Protein AF-A0AAQ3QDH0-F1 (afdb_monomer_lite)

Structure (mmCIF, N/CA/C/O backbone):
data_AF-A0AAQ3QDH0-F1
#
_entry.id   AF-A0AAQ3QDH0-F1
#
loop_
_atom_site.group_PDB
_atom_site.id
_atom_site.type_symbol
_atom_site.label_atom_id
_atom_site.label_alt_id
_atom_site.label_comp_id
_atom_site.label_asym_id
_atom_site.label_entity_id
_atom_site.label_seq_id
_atom_site.pdbx_PDB_ins_code
_atom_site.Cartn_x
_atom_site.Cartn_y
_atom_site.Cartn_z
_atom_site.occupancy
_atom_site.B_iso_or_equiv
_atom_site.auth_seq_id
_atom_site.auth_comp_id
_atom_site.auth_asym_id
_atom_site.auth_atom_id
_atom_site.pdbx_PDB_model_num
ATOM 1 N N . MET A 1 1 ? 0.213 -10.633 12.842 1.00 73.00 1 MET A N 1
ATOM 2 C CA . MET A 1 1 ? 0.870 -9.477 12.193 1.00 73.00 1 MET A CA 1
ATOM 3 C C . MET A 1 1 ? 0.892 -8.359 13.227 1.00 73.00 1 MET A C 1
ATOM 5 O O . MET A 1 1 ? -0.056 -7.591 13.286 1.00 73.00 1 MET A O 1
ATOM 9 N N . HIS A 1 2 ? 1.948 -8.259 14.042 1.00 87.06 2 HIS A N 1
ATOM 10 C CA . HIS A 1 2 ? 1.962 -7.374 15.224 1.00 87.06 2 HIS A CA 1
ATOM 11 C C . HIS A 1 2 ? 1.648 -5.899 14.931 1.00 87.06 2 HIS A C 1
ATOM 13 O O . HIS A 1 2 ? 1.069 -5.208 15.764 1.00 87.06 2 HIS A O 1
ATOM 19 N N . TRP A 1 3 ? 1.989 -5.412 13.734 1.00 90.56 3 TRP A N 1
ATOM 20 C CA . TRP A 1 3 ? 1.656 -4.047 13.335 1.00 90.56 3 TRP A CA 1
ATOM 21 C C . TRP A 1 3 ? 0.143 -3.820 13.211 1.00 90.56 3 TRP A C 1
ATOM 23 O O . TRP A 1 3 ? -0.351 -2.810 13.710 1.00 90.56 3 TRP A O 1
ATOM 33 N N . LEU A 1 4 ? -0.597 -4.760 12.606 1.00 92.19 4 LEU A N 1
ATOM 34 C CA . LEU A 1 4 ? -2.060 -4.690 12.500 1.00 92.19 4 LEU A CA 1
ATOM 35 C C . LEU A 1 4 ? -2.726 -4.840 13.869 1.00 92.19 4 LEU A C 1
ATOM 37 O O . LEU A 1 4 ? -3.676 -4.117 14.153 1.00 92.19 4 LEU A O 1
ATOM 41 N N . ASP A 1 5 ? -2.175 -5.702 14.728 1.00 93.44 5 ASP A N 1
ATOM 42 C CA . ASP A 1 5 ? -2.688 -5.958 16.081 1.00 93.44 5 ASP A CA 1
ATOM 43 C C . ASP A 1 5 ? -2.672 -4.685 16.960 1.00 93.44 5 ASP A C 1
ATOM 45 O O . ASP A 1 5 ? -3.426 -4.575 17.922 1.00 93.44 5 ASP A O 1
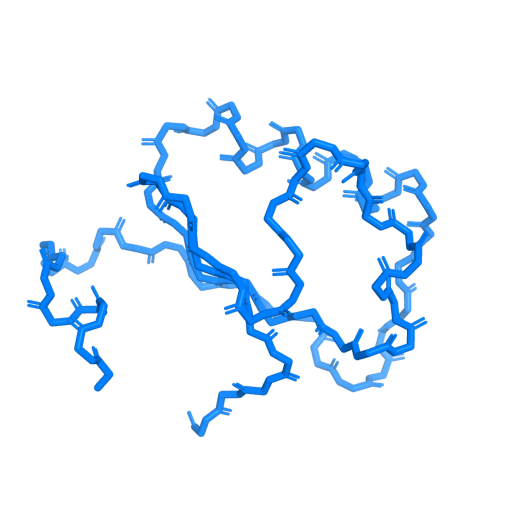ATOM 49 N N . SER A 1 6 ? -1.845 -3.689 16.607 1.00 93.06 6 SER A N 1
ATOM 50 C CA . SER A 1 6 ? -1.775 -2.382 17.281 1.00 93.06 6 SER A CA 1
ATOM 51 C C . SER A 1 6 ? -2.812 -1.351 16.812 1.00 93.06 6 SER A C 1
ATOM 53 O O . SER A 1 6 ? -2.844 -0.234 17.336 1.00 93.06 6 SER A O 1
ATOM 55 N N . LYS A 1 7 ? -3.611 -1.657 15.782 1.00 93.88 7 LYS A N 1
ATOM 56 C CA . LYS A 1 7 ? -4.554 -0.711 15.163 1.00 93.88 7 LYS A CA 1
ATOM 57 C C . LYS A 1 7 ? -5.986 -1.002 15.591 1.00 93.88 7 LYS A C 1
ATOM 59 O O . LYS A 1 7 ? -6.344 -2.119 15.949 1.00 93.88 7 LYS A O 1
ATOM 64 N N . LEU A 1 8 ? -6.829 0.027 15.523 1.00 95.69 8 LEU A N 1
ATOM 65 C CA . LEU A 1 8 ? -8.258 -0.131 15.778 1.00 95.69 8 LEU A CA 1
ATOM 66 C C . LEU A 1 8 ? -8.894 -1.048 14.723 1.00 95.69 8 LEU A C 1
ATOM 68 O O . LEU A 1 8 ? -8.462 -1.088 13.565 1.00 95.69 8 LEU A O 1
ATOM 72 N N . SER A 1 9 ? -9.962 -1.743 15.106 1.00 96.00 9 SER A N 1
ATOM 73 C CA . SER A 1 9 ? -10.733 -2.574 14.177 1.00 96.00 9 SER A CA 1
ATOM 74 C C . SER A 1 9 ? -11.227 -1.755 12.979 1.00 96.00 9 SER A C 1
ATOM 76 O O . SER A 1 9 ? -11.649 -0.611 13.141 1.00 96.00 9 SER A O 1
ATOM 78 N N . ALA A 1 10 ? -11.148 -2.339 11.777 1.00 95.06 10 ALA A N 1
ATOM 79 C CA . ALA A 1 10 ? -11.575 -1.717 10.517 1.00 95.06 10 ALA A CA 1
ATOM 80 C C . ALA A 1 10 ? -10.958 -0.326 10.223 1.00 95.06 10 ALA A C 1
ATOM 82 O O . ALA A 1 10 ? -11.562 0.492 9.533 1.00 95.06 10 ALA A O 1
ATOM 83 N N . SER A 1 11 ? -9.755 -0.039 10.740 1.00 95.06 11 SER A N 1
ATOM 84 C CA . SER A 1 11 ? -9.119 1.287 10.613 1.00 95.06 11 SER A CA 1
ATOM 85 C C . SER A 1 11 ? -7.959 1.368 9.613 1.00 95.06 11 SER A C 1
ATOM 87 O O . SER A 1 11 ? -7.462 2.465 9.344 1.00 95.06 11 SER A O 1
ATOM 89 N N . VAL A 1 12 ? -7.525 0.229 9.066 1.00 96.06 12 VAL A N 1
ATOM 90 C CA . VAL A 1 12 ? -6.370 0.122 8.164 1.00 96.06 12 VAL A CA 1
ATOM 91 C C . VAL A 1 12 ? -6.836 -0.128 6.736 1.00 96.06 12 VAL A C 1
ATOM 93 O O . VAL A 1 12 ? -7.637 -1.027 6.489 1.00 96.06 12 VAL A O 1
ATOM 96 N N . VAL A 1 13 ? -6.285 0.627 5.787 1.00 96.69 13 VAL A N 1
ATOM 97 C CA . VAL A 1 13 ? -6.470 0.383 4.352 1.00 96.69 13 VAL A CA 1
ATOM 98 C C . VAL A 1 13 ? -5.450 -0.653 3.879 1.00 96.69 13 VAL A C 1
ATOM 100 O O . VAL A 1 13 ? -4.246 -0.433 3.998 1.00 96.69 13 VAL A O 1
ATOM 103 N N . TYR A 1 14 ? -5.922 -1.773 3.332 1.00 95.75 14 TYR A N 1
ATOM 104 C CA . TYR A 1 14 ? -5.074 -2.738 2.632 1.00 95.75 14 TYR A CA 1
ATOM 105 C C . TYR A 1 14 ? -4.986 -2.386 1.147 1.00 95.75 14 TYR A C 1
ATOM 107 O O . TYR A 1 14 ? -6.011 -2.165 0.501 1.00 95.75 14 TYR A O 1
ATOM 115 N N . VAL A 1 15 ? -3.770 -2.361 0.605 1.00 96.31 15 VAL A N 1
ATOM 116 C CA . VAL A 1 15 ? -3.512 -2.054 -0.804 1.00 96.31 15 VAL A CA 1
ATOM 117 C C . VAL A 1 15 ? -2.682 -3.171 -1.427 1.00 96.31 15 VAL A C 1
ATOM 119 O O . VAL A 1 15 ? -1.594 -3.498 -0.951 1.00 96.31 15 VAL A O 1
ATOM 122 N N . SER A 1 16 ? -3.184 -3.746 -2.518 1.00 95.00 16 SER A N 1
ATOM 123 C CA . SER A 1 16 ? -2.469 -4.713 -3.349 1.00 95.00 16 SER A CA 1
ATOM 124 C C . SER A 1 16 ? -3.021 -4.681 -4.770 1.00 95.00 16 SER A C 1
ATOM 126 O O . SER A 1 16 ? -4.233 -4.682 -4.969 1.00 95.00 16 SER A O 1
ATOM 128 N N . PHE A 1 17 ? -2.123 -4.683 -5.755 1.00 94.12 17 PHE A N 1
ATOM 129 C CA . PHE A 1 17 ? -2.464 -4.757 -7.182 1.00 94.12 17 PHE A CA 1
ATOM 130 C C . PHE A 1 17 ? -2.259 -6.173 -7.748 1.00 94.12 17 PHE A C 1
ATOM 132 O O . PHE A 1 17 ? -2.205 -6.381 -8.961 1.00 94.12 17 PHE A O 1
ATOM 139 N N . GLY A 1 18 ? -2.131 -7.169 -6.865 1.00 91.19 18 GLY A N 1
ATOM 140 C CA . GLY A 1 18 ? -1.883 -8.555 -7.245 1.00 91.19 18 GLY A CA 1
ATOM 141 C C . GLY A 1 18 ? -0.534 -8.746 -7.942 1.00 91.19 18 GLY A C 1
ATOM 142 O O . GLY A 1 18 ? 0.392 -7.949 -7.790 1.00 91.19 18 GLY A O 1
ATOM 143 N N . SER A 1 19 ? -0.403 -9.834 -8.698 1.00 88.38 19 SER A N 1
ATOM 144 C CA . SER A 1 19 ? 0.826 -10.200 -9.419 1.00 88.38 19 SER A CA 1
ATOM 145 C C . SER A 1 19 ? 0.839 -9.773 -10.889 1.00 88.38 19 SER A C 1
ATOM 147 O O . SER A 1 19 ? 1.910 -9.721 -11.483 1.00 88.38 19 SER A O 1
ATOM 149 N N . LEU A 1 20 ? -0.325 -9.464 -11.470 1.00 88.62 20 LEU A N 1
ATOM 150 C CA . LEU A 1 20 ? -0.460 -9.193 -12.906 1.00 88.62 20 LEU A CA 1
ATOM 151 C C . LEU A 1 20 ? -0.333 -7.710 -13.258 1.00 88.62 20 LEU A C 1
ATOM 153 O O . LEU A 1 20 ? 0.230 -7.369 -14.294 1.00 88.62 20 LEU A O 1
ATOM 157 N N . VAL A 1 21 ? -0.854 -6.820 -12.414 1.00 90.69 21 VAL A N 1
ATOM 158 C CA . VAL A 1 21 ? -0.857 -5.384 -12.707 1.00 90.69 21 VAL A CA 1
ATOM 159 C C . VAL A 1 21 ? 0.518 -4.790 -12.403 1.00 90.69 21 VAL A C 1
ATOM 161 O O . VAL A 1 21 ? 1.124 -5.085 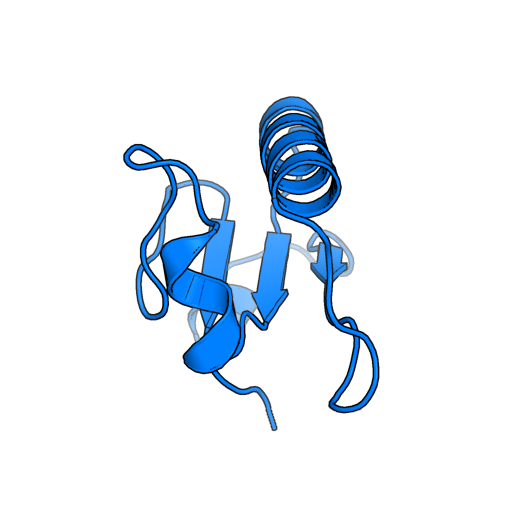-11.368 1.00 90.69 21 VAL A O 1
ATOM 164 N N . VAL A 1 22 ? 1.009 -3.951 -13.314 1.00 92.31 22 VAL A N 1
ATOM 165 C CA . VAL A 1 22 ? 2.247 -3.171 -13.191 1.00 92.31 22 VAL A CA 1
ATOM 166 C C . VAL A 1 22 ? 1.855 -1.701 -13.248 1.00 92.31 22 VAL A C 1
ATOM 168 O O . VAL A 1 22 ? 1.282 -1.260 -14.241 1.00 92.31 22 VAL A O 1
ATOM 171 N N . LEU A 1 23 ? 2.143 -0.951 -12.186 1.00 92.50 23 LEU A N 1
ATOM 172 C CA . LEU A 1 23 ? 1.841 0.478 -12.137 1.00 92.50 23 LEU A CA 1
ATOM 173 C C . LEU A 1 23 ? 2.935 1.275 -12.854 1.00 92.50 23 LEU A C 1
ATOM 175 O O . LEU A 1 23 ? 4.123 0.938 -12.768 1.00 92.50 23 LEU A O 1
ATOM 179 N N . SER A 1 24 ? 2.557 2.342 -13.557 1.00 94.44 24 SER A N 1
ATOM 180 C CA . SER A 1 24 ? 3.533 3.326 -14.037 1.00 94.44 24 SER A CA 1
ATOM 181 C C . SER A 1 24 ? 4.173 4.075 -12.859 1.00 94.44 24 SER A C 1
ATOM 183 O O . SER A 1 24 ? 3.659 4.048 -11.739 1.00 94.44 24 SER A O 1
ATOM 185 N N . ALA A 1 25 ? 5.301 4.750 -13.097 1.00 92.25 25 ALA A N 1
ATOM 186 C CA . ALA A 1 25 ? 5.928 5.592 -12.074 1.00 92.25 25 ALA A CA 1
ATOM 187 C C . ALA A 1 25 ? 4.984 6.718 -11.606 1.00 92.25 25 ALA A C 1
ATOM 189 O O . ALA A 1 25 ? 4.879 6.971 -10.406 1.00 92.25 25 ALA A O 1
ATOM 190 N N . ASP A 1 26 ? 4.226 7.313 -12.530 1.00 95.06 26 ASP A N 1
ATOM 191 C CA . ASP A 1 26 ? 3.235 8.347 -12.212 1.00 95.06 26 ASP A CA 1
ATOM 192 C C . ASP A 1 26 ? 2.102 7.786 -11.341 1.00 95.06 26 ASP A C 1
ATOM 194 O O . ASP A 1 26 ? 1.747 8.374 -10.326 1.00 95.06 26 ASP A O 1
ATOM 198 N N . GLN A 1 27 ? 1.586 6.594 -11.661 1.00 95.50 27 GLN A N 1
ATOM 199 C CA . GLN A 1 27 ? 0.553 5.936 -10.851 1.00 95.50 27 GLN A CA 1
ATOM 200 C C . GLN A 1 27 ? 1.057 5.568 -9.451 1.00 95.50 27 GLN A C 1
ATOM 202 O O . GLN A 1 27 ? 0.326 5.726 -8.475 1.00 95.50 27 GLN A O 1
ATOM 207 N N . MET A 1 28 ? 2.301 5.089 -9.341 1.00 93.44 28 MET A N 1
ATOM 208 C CA . MET A 1 28 ? 2.946 4.831 -8.049 1.00 93.44 28 MET A CA 1
ATOM 209 C C . MET A 1 28 ? 3.076 6.118 -7.231 1.00 93.44 28 MET A C 1
ATOM 211 O O . MET A 1 28 ? 2.792 6.111 -6.034 1.00 93.44 28 MET A O 1
ATOM 215 N N . THR A 1 29 ? 3.457 7.219 -7.880 1.00 92.19 29 THR A N 1
ATOM 216 C CA . THR A 1 29 ? 3.594 8.541 -7.257 1.00 92.19 29 THR A CA 1
ATOM 217 C C . THR A 1 29 ? 2.255 9.049 -6.733 1.00 92.19 29 THR A C 1
ATOM 219 O O . THR A 1 29 ? 2.145 9.364 -5.549 1.00 92.19 29 THR A O 1
ATOM 222 N N . GLU A 1 30 ? 1.213 9.047 -7.565 1.00 95.44 30 GLU A N 1
ATOM 223 C CA . GLU A 1 30 ? -0.139 9.456 -7.165 1.00 95.44 30 GLU A CA 1
ATOM 224 C C . GLU A 1 30 ? -0.676 8.603 -6.011 1.00 95.44 30 GLU A C 1
ATOM 226 O O . GLU A 1 30 ? -1.285 9.119 -5.073 1.00 95.44 30 GLU A O 1
ATOM 231 N N . LEU A 1 31 ? -0.394 7.297 -6.016 1.00 93.88 31 LEU A N 1
ATOM 232 C CA . LEU A 1 31 ? -0.798 6.411 -4.932 1.00 93.88 31 LEU A CA 1
ATOM 233 C C . LEU A 1 31 ? -0.064 6.729 -3.621 1.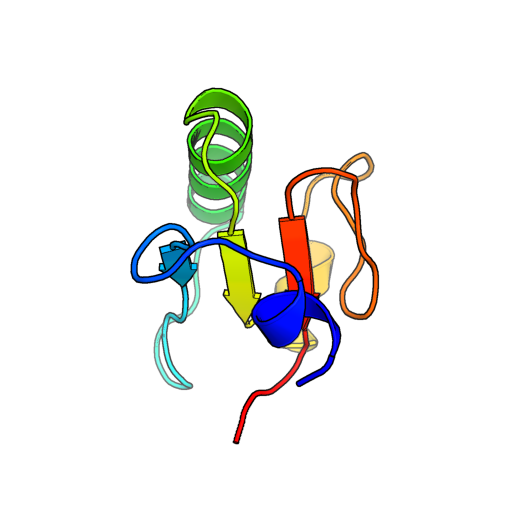00 93.88 31 LEU A C 1
ATOM 235 O O . LEU A 1 31 ? -0.697 6.769 -2.566 1.00 93.88 31 LEU A O 1
ATOM 239 N N . VAL A 1 32 ? 1.244 6.994 -3.670 1.00 90.88 32 VAL A N 1
ATOM 240 C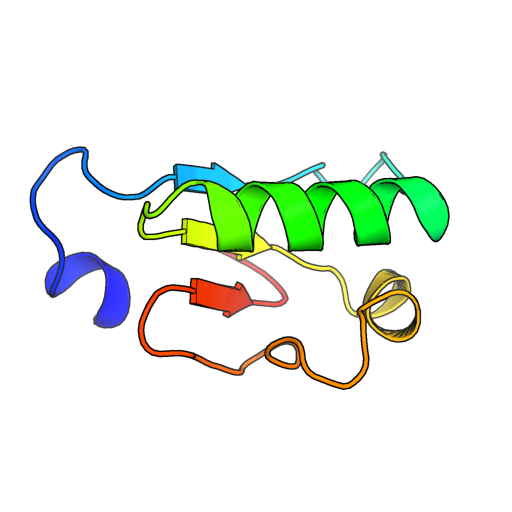 CA . VAL A 1 32 ? 2.027 7.428 -2.502 1.00 90.88 32 VAL A CA 1
ATOM 241 C C . VAL A 1 32 ? 1.476 8.737 -1.933 1.00 90.88 32 VAL A C 1
ATOM 243 O O . VAL A 1 32 ? 1.276 8.844 -0.717 1.00 90.88 32 VAL A O 1
ATOM 246 N N . LEU A 1 33 ? 1.201 9.719 -2.795 1.00 91.31 33 LEU A N 1
ATOM 247 C CA . LEU A 1 33 ? 0.646 11.013 -2.400 1.00 91.31 33 LEU A CA 1
ATOM 248 C C . LEU A 1 33 ? -0.752 10.852 -1.790 1.00 91.31 33 LEU A C 1
ATOM 250 O O . LEU A 1 33 ? -1.013 11.373 -0.704 1.00 91.31 33 LEU A O 1
ATOM 254 N N . GLY A 1 34 ? -1.619 10.061 -2.424 1.00 93.88 34 GLY A N 1
ATOM 255 C CA . GLY A 1 34 ? -2.966 9.769 -1.941 1.00 93.88 34 GLY A CA 1
ATOM 256 C C . GLY A 1 34 ? -2.969 9.057 -0.587 1.00 93.88 34 GLY A C 1
ATOM 257 O O . GLY A 1 34 ? -3.686 9.468 0.326 1.00 93.88 34 GLY A O 1
ATOM 258 N N . LEU A 1 35 ? -2.127 8.034 -0.407 1.00 92.75 35 LEU A N 1
ATOM 259 C CA . LEU A 1 35 ? -2.000 7.323 0.869 1.00 92.75 35 LEU A CA 1
ATOM 260 C C . LEU A 1 35 ? -1.490 8.247 1.977 1.00 92.75 35 LEU A C 1
ATOM 262 O O . LEU A 1 35 ? -2.069 8.270 3.066 1.00 92.75 35 LEU A O 1
ATOM 266 N N . SER A 1 36 ? -0.471 9.055 1.684 1.00 88.75 36 SER A N 1
ATOM 267 C CA . SER A 1 36 ? 0.105 10.013 2.635 1.00 88.75 36 SER A CA 1
ATOM 268 C C . SER A 1 36 ? -0.895 11.107 3.032 1.00 88.75 36 SER A C 1
ATOM 270 O O . SER A 1 36 ? -1.009 11.444 4.213 1.00 88.75 36 SER A O 1
ATOM 272 N N . GLY A 1 37 ? -1.670 11.615 2.067 1.00 91.62 37 GLY A N 1
ATOM 273 C CA . GLY A 1 37 ? -2.699 12.638 2.270 1.00 91.62 37 GLY A CA 1
ATOM 274 C C . GLY A 1 37 ? -3.995 12.125 2.907 1.00 91.62 37 GLY A C 1
ATOM 275 O O . GLY A 1 37 ? -4.723 12.905 3.515 1.00 91.62 37 GLY A O 1
ATOM 276 N N . SER A 1 38 ? -4.276 10.819 2.839 1.00 92.88 38 SER A N 1
ATOM 277 C CA . SER A 1 38 ? -5.526 10.228 3.351 1.00 92.88 38 SER A CA 1
ATOM 278 C C . SER A 1 38 ? -5.710 10.347 4.869 1.00 92.88 38 SER A C 1
ATOM 280 O O . SER A 1 38 ? -6.819 10.200 5.386 1.00 92.88 38 SER A O 1
ATOM 282 N N . GLY A 1 39 ? -4.613 10.528 5.611 1.00 91.00 39 GLY A N 1
ATOM 283 C CA . GLY A 1 39 ? -4.607 10.500 7.073 1.00 91.00 39 GLY A CA 1
ATOM 284 C C . GLY A 1 39 ? -4.922 9.129 7.688 1.00 91.00 39 GLY A C 1
ATOM 285 O O . GLY A 1 39 ? -4.984 9.030 8.914 1.00 91.00 39 GLY A O 1
ATOM 286 N N . LYS A 1 40 ? -5.104 8.078 6.879 1.00 93.75 40 LYS A N 1
ATOM 287 C CA . LYS A 1 40 ? -5.386 6.713 7.336 1.00 93.75 40 LYS A CA 1
ATOM 288 C C . LYS A 1 40 ? -4.099 5.936 7.589 1.00 93.75 40 LYS A C 1
ATOM 290 O O . LYS A 1 40 ? -3.055 6.224 7.008 1.00 93.75 40 LYS A O 1
ATOM 295 N N . HIS A 1 41 ? -4.198 4.920 8.444 1.00 95.25 41 HIS A N 1
ATOM 296 C CA . HIS A 1 41 ? -3.178 3.882 8.477 1.00 95.25 41 HIS A CA 1
ATOM 297 C C . HIS A 1 41 ? -3.333 3.001 7.239 1.00 95.25 41 HIS A C 1
ATOM 299 O O . HIS A 1 41 ? -4.460 2.681 6.849 1.00 95.25 41 HIS A O 1
ATOM 305 N N . PHE A 1 42 ? -2.225 2.578 6.643 1.00 95.00 42 PHE A N 1
ATOM 306 C CA . PHE A 1 42 ? -2.264 1.714 5.469 1.00 95.00 42 PHE A CA 1
ATOM 307 C C . PHE A 1 42 ? -1.208 0.615 5.526 1.00 95.00 42 PHE A C 1
ATOM 309 O O . PHE A 1 42 ? -0.118 0.802 6.067 1.00 95.00 42 PHE A O 1
ATOM 316 N N . MET A 1 43 ? -1.544 -0.526 4.934 1.00 94.56 43 MET A N 1
ATOM 317 C CA . MET A 1 43 ? -0.616 -1.606 4.637 1.00 94.56 43 MET A CA 1
ATOM 318 C C . MET A 1 43 ? -0.609 -1.825 3.129 1.00 94.56 43 MET A C 1
ATOM 320 O O . MET A 1 43 ? -1.639 -2.173 2.550 1.00 94.56 43 MET A O 1
ATOM 324 N N . TRP A 1 44 ? 0.540 -1.616 2.495 1.00 94.81 44 TRP A N 1
ATOM 325 C CA . TRP A 1 44 ? 0.677 -1.723 1.047 1.00 94.81 44 TRP A CA 1
ATOM 326 C C . TRP A 1 44 ? 1.686 -2.805 0.669 1.00 94.81 44 TRP A C 1
ATOM 328 O O . TRP A 1 44 ? 2.836 -2.793 1.110 1.00 94.81 44 TRP A O 1
ATOM 338 N N . VAL A 1 45 ? 1.240 -3.748 -0.160 1.00 94.56 45 VAL A N 1
ATOM 339 C CA . VAL A 1 45 ? 2.097 -4.763 -0.768 1.00 94.56 45 VAL A CA 1
ATOM 340 C C . VAL A 1 45 ? 2.742 -4.195 -2.035 1.00 94.56 45 VAL A C 1
ATOM 342 O O . VAL A 1 45 ? 2.066 -3.991 -3.046 1.00 94.56 45 VAL A O 1
ATOM 345 N N . VAL A 1 46 ? 4.055 -3.967 -1.991 1.00 93.00 46 VAL A N 1
ATOM 346 C CA . VAL A 1 46 ? 4.870 -3.499 -3.120 1.00 93.00 46 VAL A CA 1
ATOM 347 C C . VAL A 1 46 ? 5.872 -4.579 -3.497 1.00 93.00 46 VAL A C 1
ATOM 349 O O . VAL A 1 46 ? 6.775 -4.908 -2.730 1.00 93.00 46 VAL A O 1
ATOM 352 N N . ARG A 1 47 ? 5.736 -5.132 -4.705 1.00 91.38 47 ARG A N 1
ATOM 353 C CA . ARG A 1 47 ? 6.648 -6.175 -5.191 1.00 91.38 47 ARG A CA 1
ATOM 354 C C . ARG A 1 47 ? 8.068 -5.612 -5.354 1.00 91.38 47 ARG A C 1
ATOM 356 O O . ARG A 1 47 ? 8.206 -4.465 -5.782 1.00 91.38 47 ARG A O 1
ATOM 363 N N . PRO A 1 48 ? 9.126 -6.417 -5.139 1.00 89.81 48 PRO A N 1
ATOM 364 C CA . PRO A 1 48 ? 10.508 -5.971 -5.336 1.00 89.81 48 PRO A CA 1
ATOM 365 C C . PRO A 1 48 ? 10.779 -5.371 -6.725 1.00 89.81 48 PRO A C 1
ATOM 367 O O . PRO A 1 48 ? 11.532 -4.411 -6.839 1.00 89.81 48 PRO A O 1
ATOM 370 N N . THR A 1 49 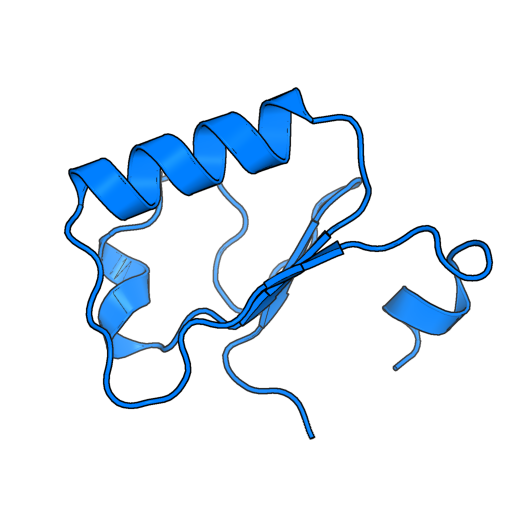? 10.118 -5.880 -7.773 1.00 90.19 49 THR A N 1
ATOM 371 C CA . THR A 1 49 ? 10.246 -5.372 -9.152 1.00 90.19 49 THR A CA 1
ATOM 372 C C . THR A 1 49 ? 9.682 -3.965 -9.356 1.00 90.19 49 THR A C 1
ATOM 374 O O . THR A 1 49 ? 10.031 -3.303 -10.327 1.00 90.19 49 THR A O 1
ATOM 377 N N . GLU A 1 50 ? 8.805 -3.506 -8.462 1.00 89.50 50 GLU A N 1
ATOM 378 C CA . GLU A 1 50 ? 8.169 -2.185 -8.519 1.00 89.50 50 GLU A CA 1
ATOM 379 C C . GLU A 1 50 ? 8.825 -1.185 -7.555 1.00 89.50 50 GLU A C 1
ATOM 381 O O . GLU A 1 50 ? 8.541 0.008 -7.621 1.00 89.50 50 GLU A O 1
ATOM 386 N N . ALA A 1 51 ? 9.702 -1.654 -6.661 1.00 86.19 51 ALA A N 1
ATOM 387 C CA . ALA A 1 51 ? 10.276 -0.852 -5.582 1.00 86.19 51 ALA A CA 1
ATOM 388 C C . ALA A 1 51 ? 11.067 0.365 -6.084 1.00 86.19 51 ALA A C 1
ATOM 390 O O . ALA A 1 51 ? 11.065 1.404 -5.432 1.00 86.19 51 ALA A O 1
ATOM 391 N N . SER A 1 52 ? 11.692 0.264 -7.262 1.00 88.12 52 SER A N 1
ATOM 392 C CA . SER A 1 52 ? 12.436 1.364 -7.891 1.00 88.12 52 SER A CA 1
ATOM 393 C C . SER A 1 52 ? 11.564 2.554 -8.305 1.00 88.12 52 SER A C 1
ATOM 395 O O . SER A 1 52 ? 12.099 3.617 -8.599 1.00 88.12 52 SER A O 1
ATOM 397 N N . LYS A 1 53 ? 10.237 2.385 -8.339 1.00 89.88 53 LYS A N 1
ATOM 398 C CA . LYS A 1 53 ? 9.267 3.431 -8.690 1.00 89.88 53 LYS A CA 1
ATOM 399 C C . LYS A 1 53 ? 8.748 4.197 -7.470 1.00 89.88 53 LYS A C 1
ATOM 401 O O . LYS A 1 53 ? 7.965 5.127 -7.637 1.00 89.88 53 LYS A O 1
ATOM 406 N N . LEU A 1 54 ? 9.108 3.777 -6.255 1.00 85.19 54 LEU A N 1
ATOM 407 C CA . LEU A 1 54 ? 8.718 4.478 -5.034 1.00 85.19 54 LEU A CA 1
ATOM 408 C C . LEU A 1 54 ? 9.490 5.793 -4.898 1.00 85.19 54 LEU A C 1
ATOM 410 O O . LEU A 1 54 ? 10.650 5.893 -5.299 1.00 85.19 54 LEU A O 1
ATOM 414 N N . LEU A 1 55 ? 8.845 6.791 -4.293 1.00 80.12 55 LEU A N 1
ATOM 415 C CA . LEU A 1 55 ? 9.504 8.053 -3.969 1.00 80.12 55 LEU A CA 1
ATOM 416 C C . LEU A 1 55 ? 10.614 7.821 -2.922 1.00 80.12 55 LEU A C 1
ATOM 418 O O . LEU A 1 55 ? 10.396 7.029 -2.002 1.00 80.12 55 LEU A O 1
ATOM 422 N N . PRO A 1 56 ? 11.762 8.525 -3.006 1.00 74.50 56 PRO A N 1
ATOM 423 C CA . PRO A 1 56 ? 12.903 8.323 -2.102 1.00 74.50 56 PRO A CA 1
ATOM 424 C C . PRO A 1 56 ? 12.566 8.494 -0.615 1.00 74.50 56 PRO A C 1
ATOM 426 O O . PRO A 1 56 ? 13.133 7.806 0.228 1.00 74.50 56 PRO A O 1
ATOM 429 N N . ASP A 1 57 ? 11.621 9.385 -0.308 1.00 73.44 57 ASP A N 1
ATOM 430 C CA . ASP A 1 57 ? 11.204 9.709 1.061 1.00 73.44 57 ASP A CA 1
ATOM 431 C C . ASP A 1 57 ? 10.098 8.776 1.595 1.00 73.44 57 ASP A C 1
ATOM 433 O O . ASP A 1 57 ? 9.651 8.910 2.737 1.00 73.44 57 ASP A O 1
ATOM 437 N N . PHE A 1 58 ? 9.615 7.836 0.775 1.00 78.94 58 PHE A N 1
ATOM 438 C CA . PHE A 1 58 ? 8.587 6.877 1.168 1.00 78.94 58 PHE A CA 1
ATOM 439 C C . PHE A 1 58 ? 9.214 5.644 1.835 1.00 78.94 58 PHE A C 1
ATOM 441 O O . PHE A 1 58 ? 10.339 5.272 1.493 1.00 78.94 58 PHE A O 1
ATOM 448 N N . PRO A 1 59 ? 8.517 4.963 2.770 1.00 73.56 59 PRO A N 1
ATOM 449 C CA . PRO A 1 59 ? 9.065 3.771 3.402 1.00 73.56 59 PRO A CA 1
ATOM 450 C C . PRO A 1 59 ? 9.479 2.742 2.353 1.00 73.56 59 PRO A C 1
ATOM 452 O O . PRO A 1 59 ? 8.663 2.306 1.537 1.00 73.56 59 PRO A O 1
ATOM 455 N N . ALA A 1 60 ? 10.751 2.347 2.400 1.00 73.88 60 ALA A N 1
ATOM 456 C CA . ALA A 1 60 ? 11.254 1.266 1.572 1.00 73.88 60 ALA A CA 1
ATOM 457 C C . ALA A 1 60 ? 10.445 -0.021 1.836 1.00 73.88 60 ALA A C 1
ATOM 459 O O . ALA A 1 60 ? 9.915 -0.196 2.938 1.00 73.88 60 ALA A O 1
ATOM 460 N N . PRO A 1 61 ? 10.355 -0.953 0.873 1.00 68.00 61 PRO A N 1
ATOM 461 C CA . PRO A 1 61 ? 9.739 -2.251 1.118 1.00 68.00 61 PRO A CA 1
ATOM 462 C C . PRO A 1 61 ? 10.417 -2.973 2.292 1.00 68.00 61 PRO A C 1
ATOM 464 O O . PRO A 1 61 ? 11.635 -3.132 2.309 1.00 68.00 61 PRO A O 1
ATOM 467 N N . GLY A 1 62 ? 9.628 -3.394 3.282 1.00 64.25 62 GLY A N 1
ATOM 468 C CA . GLY A 1 62 ? 10.113 -3.908 4.570 1.00 64.25 62 GLY A CA 1
ATOM 469 C C . GLY A 1 62 ? 10.245 -2.839 5.664 1.00 64.25 62 GLY A C 1
ATOM 470 O O . GLY A 1 62 ? 10.565 -3.167 6.804 1.00 64.25 62 GLY A O 1
ATOM 471 N N . GLY A 1 63 ? 9.982 -1.574 5.336 1.00 71.06 63 GLY A N 1
ATOM 472 C CA . GLY A 1 63 ? 9.984 -0.436 6.244 1.00 71.06 63 GLY A CA 1
ATOM 473 C C . GLY A 1 63 ? 8.600 -0.100 6.803 1.00 71.06 63 GLY A C 1
ATOM 474 O O . GLY A 1 63 ? 7.552 -0.437 6.245 1.00 71.06 63 GLY A O 1
ATOM 475 N N . CYS A 1 64 ? 8.606 0.616 7.924 1.00 68.75 64 CYS A N 1
ATOM 476 C CA . CYS A 1 64 ? 7.413 1.117 8.595 1.00 68.75 64 CYS A CA 1
ATOM 477 C C . CYS A 1 64 ? 7.587 2.613 8.877 1.00 68.75 64 CYS A C 1
ATOM 479 O O . CYS A 1 64 ? 8.628 3.029 9.382 1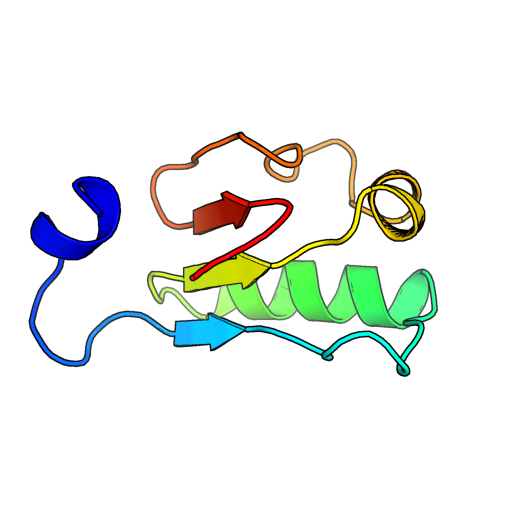.00 68.75 64 CYS A O 1
ATOM 481 N N . SER A 1 65 ? 6.561 3.413 8.595 1.00 75.94 65 SER A N 1
ATOM 482 C CA . SER A 1 65 ? 6.424 4.770 9.131 1.00 75.94 65 SER A CA 1
ATOM 483 C C . SER A 1 65 ? 5.382 4.801 10.246 1.00 75.94 65 SER A C 1
ATOM 485 O O . SER A 1 65 ? 4.766 3.790 10.585 1.00 75.94 65 SER A O 1
ATOM 487 N N . THR A 1 66 ? 5.146 5.984 10.811 1.00 73.25 66 THR A N 1
ATOM 488 C CA . THR A 1 66 ? 4.086 6.202 11.804 1.00 73.25 66 THR A CA 1
ATOM 489 C C . THR A 1 66 ? 2.698 5.808 11.295 1.00 73.25 66 THR A C 1
ATOM 491 O O . THR A 1 66 ? 1.865 5.381 12.091 1.00 73.25 66 THR A O 1
ATOM 494 N N . LYS A 1 67 ? 2.442 5.914 9.984 1.00 84.31 67 LYS A N 1
ATOM 495 C CA . LYS A 1 67 ? 1.121 5.655 9.387 1.00 84.31 67 LYS A CA 1
ATOM 496 C C . LYS A 1 67 ? 1.090 4.485 8.400 1.00 84.31 67 LYS A C 1
ATOM 498 O O . LYS A 1 67 ? 0.027 3.903 8.210 1.00 84.31 67 LYS A O 1
ATOM 503 N N . GLY A 1 68 ? 2.218 4.124 7.794 1.00 90.00 68 GLY A N 1
ATOM 504 C CA . GLY A 1 68 ? 2.269 3.145 6.710 1.00 90.00 68 GLY A CA 1
ATOM 505 C C . GLY A 1 68 ? 3.173 1.958 7.008 1.00 90.00 68 GLY A C 1
ATOM 506 O O . GLY A 1 68 ? 4.270 2.133 7.534 1.00 90.00 68 GLY A O 1
ATOM 507 N N . LEU A 1 69 ? 2.738 0.768 6.609 1.00 92.00 69 LEU A N 1
ATOM 508 C CA . LEU A 1 69 ? 3.568 -0.429 6.528 1.00 92.00 69 LEU A CA 1
ATOM 509 C C . LEU A 1 69 ? 3.686 -0.852 5.060 1.00 92.00 69 LEU A C 1
ATOM 511 O O . LEU A 1 69 ? 2.670 -1.104 4.410 1.00 92.00 69 LEU A O 1
ATOM 515 N N . VAL A 1 70 ? 4.911 -0.944 4.542 1.00 92.31 70 VAL A N 1
ATOM 516 C CA . VAL A 1 70 ? 5.166 -1.411 3.172 1.00 92.31 70 VAL A CA 1
ATOM 517 C C . VAL A 1 70 ? 5.839 -2.773 3.243 1.00 92.31 70 VAL A C 1
ATOM 519 O O . VAL A 1 70 ? 6.902 -2.919 3.842 1.00 92.31 70 VAL A O 1
ATOM 522 N N . VAL A 1 71 ? 5.231 -3.781 2.627 1.00 91.94 71 VAL A N 1
ATOM 523 C CA . VAL A 1 71 ? 5.743 -5.160 2.610 1.00 91.94 71 VAL A CA 1
ATOM 524 C C . VAL A 1 71 ? 5.876 -5.662 1.183 1.00 91.94 71 VAL A C 1
ATOM 526 O O . VAL A 1 71 ? 5.202 -5.179 0.280 1.00 91.94 71 VAL A O 1
ATOM 529 N N . THR A 1 72 ? 6.726 -6.659 0.967 1.00 92.62 72 THR A N 1
ATOM 530 C CA . THR A 1 72 ? 6.889 -7.287 -0.353 1.00 92.62 72 THR A CA 1
ATOM 531 C C . THR A 1 72 ? 5.895 -8.416 -0.610 1.00 92.62 72 THR A C 1
ATOM 533 O O . THR A 1 72 ? 5.654 -8.769 -1.764 1.00 92.62 72 THR A O 1
ATOM 536 N N . TRP A 1 73 ? 5.302 -8.969 0.451 1.00 90.31 73 TRP A N 1
ATOM 537 C CA . TRP A 1 73 ? 4.330 -10.057 0.405 1.00 90.31 73 TRP A CA 1
ATOM 538 C C . TRP A 1 73 ? 3.472 -10.076 1.681 1.00 90.31 73 TRP A C 1
ATOM 540 O O . TRP A 1 73 ? 3.908 -9.590 2.726 1.00 90.31 73 TRP A O 1
ATOM 550 N N . CYS A 1 74 ? 2.263 -10.635 1.598 1.00 88.62 74 CYS A N 1
ATOM 551 C CA . CYS A 1 74 ? 1.347 -10.833 2.722 1.00 88.62 74 CYS A CA 1
ATOM 552 C C . CYS A 1 74 ? 0.638 -12.196 2.567 1.00 88.62 74 CYS A C 1
ATOM 554 O O . CYS A 1 74 ? 0.174 -12.460 1.453 1.00 88.62 74 CYS A O 1
ATOM 556 N N . PRO A 1 75 ? 0.569 -13.030 3.627 1.00 82.88 75 PRO A N 1
ATOM 557 C CA . PRO A 1 75 ? -0.207 -14.272 3.640 1.00 82.88 75 PRO A CA 1
ATOM 558 C C . PRO A 1 75 ? -1.716 -14.020 3.651 1.00 82.88 75 PRO A C 1
ATOM 560 O O . PRO A 1 75 ? -2.129 -12.919 4.092 1.00 82.88 75 PRO A O 1
#

Sequence (75 aa):
MHWLDSKLSASVVYVSFGSLVVLSADQMTELVLGLSGSGKHFMWVVRPTEASKLLPDFPAPGGCSTKGLVVTWCP

pLDDT: mean 88.8, std 7.94, range [64.25, 96.69]

Secondary structure (DSSP, 8-state):
-HHHHTSPTT-EEEE--TTT----HHHHHHHHHHHHHT-SEEEEE--GGGGGGS-TTSPPTT-B-SSEEEES---

Foldseek 3Di:
DVVVVPDDPPQEAEEDPPDPDDDDLVRLVVVQVCQVVVPTAYEYADAPVNQVSHDPPDAGACGDDPRYHYHNDDD

Organism: NCBI:txid4628

Radius of gyration: 11.88 Å; chains: 1; bounding box: 24×27×31 Å